Protein AF-A0AAN7SEU7-F1 (afdb_monomer_lite)

Sequence (114 aa):
MAGSETGSYHSSAPELMVSSLICKAMANHREMGKLKNMSQFDLEWLSKEYLKQNTGHTEIHDAWEKLPLSIRNDDEMKSYRLCTKHWNLPEQRVHIDGPPPQIRHCFECKKQVK

Radius of gyration: 21.48 Å; chains: 1; bounding box: 80×32×41 Å

Structure (mmCIF, N/CA/C/O backbone):
data_AF-A0AAN7SEU7-F1
#
_entry.id   AF-A0AAN7SEU7-F1
#
loop_
_atom_site.group_PDB
_atom_site.id
_atom_site.type_symbol
_atom_site.label_atom_id
_atom_site.label_alt_id
_atom_site.label_comp_id
_atom_site.label_asym_id
_atom_site.label_entity_id
_atom_site.label_seq_id
_atom_site.pdbx_PDB_ins_code
_atom_site.Cartn_x
_atom_site.Cartn_y
_atom_site.Cartn_z
_atom_site.occupancy
_atom_site.B_iso_or_equiv
_atom_site.auth_seq_id
_atom_site.auth_comp_id
_atom_site.auth_asym_id
_atom_site.auth_atom_id
_atom_site.pdbx_PDB_model_num
ATOM 1 N N . MET A 1 1 ? 61.602 23.853 -9.957 1.00 37.62 1 MET A N 1
ATOM 2 C CA . MET A 1 1 ? 60.182 24.254 -9.999 1.00 37.62 1 MET A CA 1
ATOM 3 C C . MET A 1 1 ? 59.377 22.983 -10.163 1.00 37.62 1 MET A C 1
ATOM 5 O O . MET A 1 1 ? 59.637 22.239 -11.097 1.00 37.62 1 MET A O 1
ATOM 9 N N . ALA A 1 2 ? 58.559 22.681 -9.159 1.00 44.34 2 ALA A N 1
ATOM 10 C CA . ALA A 1 2 ? 57.783 21.455 -9.043 1.00 44.34 2 ALA A CA 1
ATOM 11 C C . ALA A 1 2 ? 56.533 21.513 -9.932 1.00 44.34 2 ALA A C 1
ATOM 13 O O . ALA A 1 2 ? 55.924 22.573 -10.063 1.00 44.34 2 ALA A O 1
ATOM 14 N N . GLY A 1 3 ? 56.156 20.375 -10.501 1.00 38.12 3 GLY A N 1
ATOM 15 C CA . GLY A 1 3 ? 54.883 20.156 -11.180 1.00 38.12 3 GLY A CA 1
ATOM 16 C C . GLY A 1 3 ? 54.934 18.823 -11.926 1.00 38.12 3 GLY A C 1
ATOM 17 O O . GLY A 1 3 ? 55.969 18.490 -12.490 1.00 38.12 3 GLY A O 1
ATOM 18 N N . SER A 1 4 ? 53.924 17.969 -11.951 1.00 42.19 4 SER A N 1
ATOM 19 C CA . SER A 1 4 ? 52.633 17.930 -11.270 1.00 42.19 4 SER A CA 1
ATOM 20 C C . SER A 1 4 ? 52.201 16.464 -11.320 1.00 42.19 4 SER A C 1
ATOM 22 O O . SER A 1 4 ? 52.374 15.801 -12.344 1.00 42.19 4 SER A O 1
ATOM 24 N N . GLU A 1 5 ? 51.677 15.952 -10.215 1.00 46.00 5 GLU A N 1
ATOM 25 C CA . GLU A 1 5 ? 51.189 14.583 -10.084 1.00 46.00 5 GLU A CA 1
ATOM 26 C C . GLU A 1 5 ? 49.973 14.376 -11.000 1.00 46.00 5 GLU A C 1
ATOM 28 O O . GLU A 1 5 ? 48.942 15.030 -10.849 1.00 46.00 5 GLU A O 1
ATOM 33 N N . THR A 1 6 ? 50.085 13.469 -11.972 1.00 46.28 6 THR A N 1
ATOM 34 C CA . THR A 1 6 ? 48.936 13.000 -12.752 1.00 46.28 6 THR A CA 1
ATOM 35 C C . THR A 1 6 ? 48.285 11.851 -11.992 1.00 46.28 6 THR A C 1
ATOM 37 O O . THR A 1 6 ? 48.629 10.682 -12.144 1.00 46.28 6 THR A O 1
ATOM 40 N N . GLY A 1 7 ? 47.347 12.204 -11.113 1.00 38.47 7 GLY A N 1
ATOM 41 C CA . GLY A 1 7 ? 46.439 11.246 -10.499 1.00 38.47 7 GLY A CA 1
ATOM 42 C C . GLY A 1 7 ? 45.533 10.634 -11.565 1.00 38.47 7 GLY A C 1
ATOM 43 O O . GLY A 1 7 ? 44.548 11.246 -11.975 1.00 38.47 7 GLY A O 1
ATOM 44 N N . SER A 1 8 ? 45.868 9.425 -12.016 1.00 41.66 8 SER A N 1
ATOM 45 C CA . SER A 1 8 ? 44.957 8.549 -12.755 1.00 41.66 8 SER A CA 1
ATOM 46 C C . SER A 1 8 ? 43.777 8.195 -11.852 1.00 41.66 8 SER A C 1
ATOM 48 O O . SER A 1 8 ? 43.836 7.248 -11.068 1.00 41.66 8 SER A O 1
ATOM 50 N N . TYR A 1 9 ? 42.692 8.957 -11.963 1.00 43.03 9 TYR A N 1
ATOM 51 C CA . TYR A 1 9 ? 41.385 8.549 -11.466 1.00 43.03 9 TYR A CA 1
ATOM 52 C C . TYR A 1 9 ? 40.906 7.356 -12.302 1.00 43.03 9 TYR A C 1
ATOM 54 O O . TYR A 1 9 ? 40.259 7.506 -13.337 1.00 43.03 9 TYR A O 1
ATOM 62 N N . HIS A 1 10 ? 41.238 6.148 -11.851 1.00 46.28 10 HIS A N 1
ATOM 63 C CA . HIS A 1 10 ? 40.489 4.943 -12.191 1.00 46.28 10 HIS A CA 1
ATOM 64 C C . HIS A 1 10 ? 39.092 5.071 -11.559 1.00 46.28 10 HIS A C 1
ATOM 66 O O . HIS A 1 10 ? 38.833 4.552 -10.476 1.00 46.28 10 HIS A O 1
ATOM 72 N N . SER A 1 11 ? 38.195 5.816 -12.209 1.00 44.75 11 SER A N 1
ATOM 73 C CA . SER A 1 11 ? 36.783 5.846 -11.829 1.00 44.75 11 SER A CA 1
ATOM 74 C C . SER A 1 11 ? 36.123 4.550 -12.277 1.00 44.75 11 SER A C 1
ATOM 76 O O . SER A 1 11 ? 35.901 4.297 -13.461 1.00 44.75 11 SER A O 1
ATOM 78 N N . SER A 1 12 ? 35.856 3.716 -11.285 1.00 46.00 12 SER A N 1
ATOM 79 C CA . SER A 1 12 ? 35.167 2.438 -11.338 1.00 46.00 12 SER A CA 1
ATOM 80 C C . SER A 1 12 ? 33.893 2.492 -12.196 1.00 46.00 12 SER A C 1
ATOM 82 O O . SER A 1 12 ? 32.886 3.090 -11.822 1.00 46.00 12 SER A O 1
ATOM 84 N N . ALA A 1 13 ? 33.910 1.760 -13.314 1.00 46.94 13 ALA A N 1
ATOM 85 C CA . ALA A 1 13 ? 32.765 1.475 -14.184 1.00 46.94 13 ALA A CA 1
ATOM 86 C C . ALA A 1 13 ? 31.417 1.111 -13.494 1.00 46.94 13 ALA A C 1
ATOM 88 O O . ALA A 1 13 ? 30.379 1.440 -14.077 1.00 46.94 13 ALA A O 1
ATOM 89 N N . PRO A 1 14 ? 31.345 0.486 -12.295 1.00 45.28 14 PRO A N 1
ATOM 90 C CA . PRO A 1 14 ? 30.058 0.218 -11.639 1.00 45.28 14 PRO A CA 1
ATOM 91 C C . PRO A 1 14 ? 29.232 1.465 -11.281 1.00 45.28 14 PRO A C 1
ATOM 93 O O . PRO A 1 14 ? 28.007 1.406 -11.375 1.00 45.28 14 PRO A O 1
ATOM 96 N N . GLU A 1 15 ? 29.844 2.602 -10.933 1.00 37.59 15 GLU A N 1
ATOM 97 C CA . GLU A 1 15 ? 29.076 3.796 -10.529 1.00 37.59 15 GLU A CA 1
ATOM 98 C C . GLU A 1 15 ? 28.322 4.441 -11.701 1.00 37.59 15 GLU A C 1
ATOM 100 O O . GLU A 1 15 ? 27.195 4.917 -11.550 1.00 37.59 15 GLU A O 1
ATOM 105 N N . LEU A 1 16 ? 28.898 4.380 -12.905 1.00 40.78 16 LEU A N 1
ATOM 106 C CA . LEU A 1 16 ? 28.268 4.898 -14.121 1.00 40.78 16 LEU A CA 1
ATOM 107 C C . LEU A 1 16 ? 27.098 4.014 -14.588 1.00 40.78 16 LEU A C 1
ATOM 109 O O . LEU A 1 16 ? 26.098 4.534 -15.087 1.00 40.78 16 LEU A O 1
ATOM 113 N N . MET A 1 17 ? 27.173 2.692 -14.382 1.00 44.06 17 MET A N 1
ATOM 114 C CA . MET A 1 17 ? 26.060 1.776 -14.674 1.00 44.06 17 MET A CA 1
ATOM 115 C C . MET A 1 17 ? 24.893 1.941 -13.695 1.00 44.06 17 MET A C 1
ATOM 117 O O . MET A 1 17 ? 23.740 1.974 -14.129 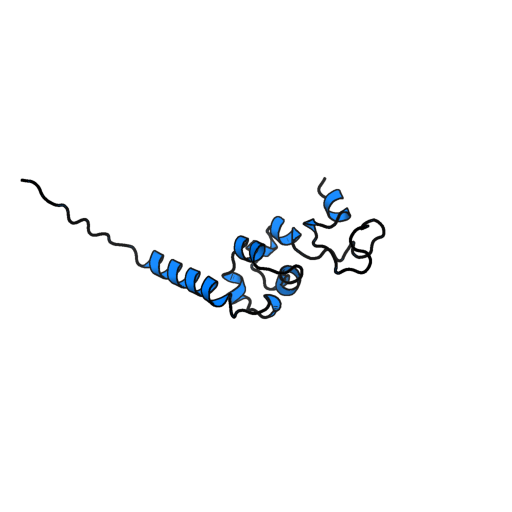1.00 44.06 17 MET A O 1
ATOM 121 N N . VAL A 1 18 ? 25.174 2.106 -12.399 1.00 51.53 18 VAL A N 1
ATOM 122 C CA . VAL A 1 18 ? 24.147 2.377 -11.378 1.00 51.53 18 VAL A CA 1
ATOM 123 C C . VAL A 1 18 ? 23.467 3.723 -11.650 1.00 51.53 18 VAL A C 1
ATOM 125 O O . VAL A 1 18 ? 22.240 3.800 -11.650 1.00 51.53 18 VAL A O 1
ATOM 128 N N . SER A 1 19 ? 24.237 4.755 -12.005 1.00 52.22 19 SER A N 1
ATOM 129 C CA . SER A 1 19 ? 23.697 6.064 -12.393 1.00 52.22 19 SER A CA 1
ATOM 130 C C . SER A 1 19 ? 22.817 5.992 -13.651 1.00 52.22 19 SER A C 1
ATOM 132 O O . SER A 1 19 ? 21.735 6.575 -13.681 1.00 52.22 19 SER A O 1
ATOM 134 N N . SER A 1 20 ? 23.200 5.203 -14.664 1.00 52.09 20 SER A N 1
ATOM 135 C CA . SER A 1 20 ? 22.399 4.993 -15.883 1.00 52.09 20 SER A CA 1
ATOM 136 C C . SER A 1 20 ? 21.083 4.243 -15.628 1.00 52.09 20 SER A C 1
ATOM 138 O O . SER A 1 20 ? 20.056 4.590 -16.217 1.00 52.09 20 SER A O 1
ATOM 140 N N . LEU A 1 21 ? 21.081 3.249 -14.733 1.00 54.00 21 LEU A N 1
ATOM 141 C CA . LEU A 1 21 ? 19.879 2.500 -14.345 1.00 54.00 21 LEU A CA 1
ATOM 142 C C . LEU A 1 21 ? 18.928 3.346 -13.488 1.00 54.00 21 LEU A C 1
ATOM 144 O O . LEU A 1 21 ? 17.725 3.363 -13.750 1.00 54.00 21 LEU A O 1
ATOM 148 N N . ILE A 1 22 ? 19.465 4.120 -12.540 1.00 54.88 22 ILE A N 1
ATOM 149 C CA . ILE A 1 22 ? 18.697 5.085 -11.739 1.00 54.88 22 ILE A CA 1
ATOM 150 C C . ILE A 1 22 ? 18.102 6.173 -12.645 1.00 54.88 22 ILE A C 1
ATOM 152 O O . ILE A 1 22 ? 16.922 6.505 -12.530 1.00 54.88 22 ILE A O 1
ATOM 156 N N . CYS A 1 23 ? 18.875 6.679 -13.609 1.00 49.84 23 CYS A N 1
ATOM 157 C CA . CYS A 1 23 ? 18.392 7.659 -14.580 1.00 49.84 23 CYS A CA 1
ATOM 158 C C . CYS A 1 23 ? 17.327 7.079 -15.526 1.00 49.84 23 CYS A C 1
ATOM 160 O O . CYS A 1 23 ? 16.390 7.796 -15.863 1.00 49.84 23 CYS A O 1
ATOM 162 N N . LYS A 1 24 ? 17.398 5.797 -15.915 1.00 51.56 24 LYS A N 1
ATOM 163 C CA . LYS A 1 24 ? 16.336 5.123 -16.692 1.00 51.56 24 LYS A CA 1
ATOM 164 C C . LYS A 1 24 ? 15.049 4.932 -15.886 1.00 51.56 24 LYS A C 1
ATOM 166 O O . LYS A 1 24 ? 13.972 5.183 -16.422 1.00 51.56 24 LYS A O 1
ATOM 171 N N . ALA A 1 25 ? 15.147 4.562 -14.608 1.00 51.03 25 ALA A N 1
ATOM 172 C CA . ALA A 1 25 ? 13.990 4.451 -13.717 1.00 51.03 25 ALA A CA 1
ATOM 173 C C . ALA A 1 25 ? 13.285 5.808 -13.514 1.00 51.03 25 ALA A C 1
ATOM 175 O O . ALA A 1 25 ? 12.057 5.871 -13.535 1.00 51.03 25 ALA A O 1
ATOM 176 N N . MET A 1 26 ? 14.047 6.906 -13.399 1.00 53.31 26 MET A N 1
ATOM 177 C CA . MET A 1 26 ? 13.487 8.262 -13.292 1.00 53.31 26 MET A CA 1
ATOM 178 C C . MET A 1 26 ? 12.970 8.819 -14.631 1.00 53.31 26 MET A C 1
ATOM 180 O O . MET A 1 26 ? 11.921 9.460 -14.656 1.00 53.31 26 MET A O 1
ATOM 184 N N . ALA A 1 27 ? 13.655 8.557 -15.751 1.00 48.50 27 ALA A N 1
ATOM 185 C CA . ALA A 1 27 ? 13.247 9.018 -17.083 1.00 48.50 27 ALA A CA 1
ATOM 186 C C . ALA A 1 27 ? 11.969 8.327 -17.592 1.00 48.50 27 ALA A C 1
ATOM 188 O O . ALA A 1 27 ? 11.180 8.956 -18.296 1.00 48.50 27 ALA A O 1
ATOM 189 N N . ASN A 1 28 ? 11.714 7.080 -17.184 1.00 51.66 28 ASN A N 1
ATOM 190 C CA . ASN A 1 28 ? 10.479 6.377 -17.530 1.00 51.66 28 ASN A CA 1
ATOM 191 C C . ASN A 1 28 ? 9.233 6.963 -16.834 1.00 51.66 28 ASN A C 1
ATOM 193 O O . ASN A 1 28 ? 8.129 6.780 -17.341 1.00 51.66 28 ASN A O 1
ATOM 197 N N . HIS A 1 29 ? 9.354 7.700 -15.717 1.00 52.38 29 HIS A N 1
ATOM 198 C CA . HIS A 1 29 ? 8.204 8.164 -14.917 1.00 52.38 29 HIS A CA 1
ATOM 199 C C . HIS A 1 29 ? 7.175 8.971 -15.726 1.00 52.38 29 HIS A C 1
ATOM 201 O O . HIS A 1 29 ? 5.971 8.833 -15.501 1.00 52.38 29 HIS A O 1
ATOM 207 N N . ARG A 1 30 ? 7.597 9.799 -16.689 1.00 49.34 30 ARG A N 1
ATOM 208 C CA . ARG A 1 30 ? 6.639 10.592 -17.481 1.00 49.34 30 ARG A CA 1
ATOM 209 C C . ARG A 1 30 ? 5.745 9.720 -18.380 1.00 49.34 30 ARG A C 1
ATOM 211 O O . ARG A 1 30 ? 4.693 10.194 -18.797 1.00 49.34 30 ARG A O 1
ATOM 218 N N . GLU A 1 31 ? 6.125 8.458 -18.607 1.00 50.91 31 GLU A N 1
ATOM 219 C CA . GLU A 1 31 ? 5.429 7.496 -19.472 1.00 50.91 31 GLU A CA 1
ATOM 220 C C . GLU A 1 31 ? 4.920 6.222 -18.753 1.00 50.91 31 GLU A C 1
ATOM 222 O O . GLU A 1 31 ? 4.139 5.480 -19.341 1.00 50.91 31 GLU A O 1
ATOM 227 N N . MET A 1 32 ? 5.278 5.952 -17.483 1.00 54.06 32 MET A N 1
ATOM 228 C CA . MET A 1 32 ? 4.990 4.649 -16.826 1.00 54.06 32 MET A CA 1
ATOM 229 C C . MET A 1 32 ? 3.518 4.375 -16.469 1.00 54.06 32 MET A C 1
ATOM 231 O O . MET A 1 32 ? 3.183 3.270 -16.041 1.0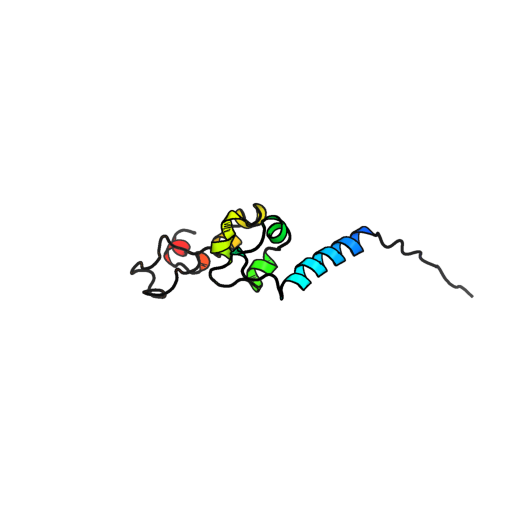0 54.06 32 MET A O 1
ATOM 235 N N . GLY A 1 33 ? 2.614 5.338 -16.655 1.00 62.25 33 GLY A N 1
ATOM 236 C CA . GLY A 1 33 ? 1.200 5.160 -16.322 1.00 62.25 33 GLY A CA 1
ATOM 237 C C . GLY A 1 33 ? 0.961 4.846 -14.834 1.00 62.25 33 GLY A C 1
ATOM 238 O O . GLY A 1 33 ? 1.808 5.076 -13.978 1.00 62.25 33 GLY A O 1
ATOM 239 N N . LYS A 1 34 ? -0.237 4.347 -14.502 1.00 77.69 34 LYS A N 1
ATOM 240 C CA . LYS A 1 34 ? -0.606 3.998 -13.116 1.00 77.69 34 LYS A CA 1
ATOM 241 C C . LYS A 1 34 ? 0.214 2.798 -12.630 1.00 77.69 34 LYS A C 1
ATOM 243 O O . LYS A 1 34 ? 0.272 1.803 -13.353 1.00 77.69 34 LYS A O 1
ATOM 248 N N . LEU A 1 35 ? 0.705 2.810 -11.381 1.00 83.44 35 LEU A N 1
ATOM 249 C CA . LEU A 1 35 ? 1.479 1.698 -10.778 1.00 83.44 35 LEU A CA 1
ATOM 250 C C . LEU A 1 35 ? 0.851 0.312 -11.000 1.00 83.44 35 LEU A C 1
ATOM 252 O O . LEU A 1 35 ? 1.534 -0.687 -11.227 1.00 83.44 35 LEU A O 1
ATOM 256 N N . LYS A 1 36 ? -0.482 0.243 -10.965 1.00 83.62 36 LYS A N 1
ATOM 257 C CA . LYS A 1 36 ? -1.238 -0.996 -11.171 1.00 83.62 36 LYS A CA 1
ATOM 258 C C . LYS A 1 36 ? -1.024 -1.644 -12.543 1.00 83.62 36 LYS A C 1
ATOM 260 O O . LYS A 1 36 ? -1.276 -2.836 -12.668 1.00 83.62 36 LYS A O 1
ATOM 265 N N . ASN A 1 37 ? -0.525 -0.917 -13.537 1.00 84.56 37 ASN A N 1
ATOM 266 C CA . ASN A 1 37 ? -0.239 -1.438 -14.874 1.00 84.56 37 ASN A CA 1
ATOM 267 C C . ASN A 1 37 ? 1.227 -1.869 -15.048 1.00 84.56 37 ASN A C 1
ATOM 269 O O . ASN A 1 37 ? 1.550 -2.495 -16.050 1.00 84.56 37 ASN A O 1
ATOM 273 N N . MET A 1 38 ? 2.101 -1.570 -14.083 1.00 83.25 38 MET A N 1
ATOM 274 C CA . MET A 1 38 ? 3.525 -1.905 -14.162 1.00 83.25 38 MET A CA 1
ATOM 275 C C . MET A 1 38 ? 3.784 -3.387 -13.875 1.00 83.25 38 MET A C 1
ATOM 277 O O . MET A 1 38 ? 3.036 -4.028 -13.120 1.00 83.25 38 MET A O 1
ATOM 281 N N . SER A 1 39 ? 4.855 -3.928 -14.457 1.00 85.56 39 SER A N 1
ATOM 282 C CA . SER A 1 39 ? 5.324 -5.276 -14.137 1.00 85.56 39 SER A CA 1
ATOM 283 C C . SER A 1 39 ? 5.942 -5.321 -12.734 1.00 85.56 39 SER A C 1
ATOM 285 O O . SER A 1 39 ? 6.345 -4.297 -12.185 1.00 85.56 39 SER A O 1
ATOM 287 N N . GLN A 1 40 ? 6.034 -6.514 -12.140 1.00 84.94 40 GLN A N 1
ATOM 288 C CA . GLN A 1 40 ? 6.722 -6.680 -10.854 1.00 84.94 40 GLN A CA 1
ATOM 289 C C . GLN A 1 40 ? 8.205 -6.284 -10.946 1.00 84.94 40 GLN A C 1
ATOM 291 O O . GLN A 1 40 ? 8.727 -5.686 -10.013 1.00 84.94 40 GLN A O 1
ATOM 296 N N . PHE A 1 41 ? 8.849 -6.565 -12.084 1.00 83.19 41 PHE A N 1
ATOM 297 C CA . PHE A 1 41 ? 10.240 -6.193 -12.337 1.00 83.19 41 PHE A CA 1
ATOM 298 C C . PHE A 1 41 ? 10.435 -4.673 -12.304 1.00 83.19 41 PHE A C 1
ATOM 300 O O . PHE A 1 41 ? 11.349 -4.189 -11.650 1.00 83.19 41 PHE A O 1
ATOM 307 N N . ASP A 1 42 ? 9.546 -3.903 -12.937 1.00 82.50 42 ASP A N 1
ATOM 308 C CA . ASP A 1 42 ? 9.650 -2.438 -12.926 1.00 82.50 42 ASP A CA 1
ATOM 309 C C . ASP A 1 42 ? 9.393 -1.857 -11.529 1.00 82.50 42 ASP A C 1
ATOM 311 O O . ASP A 1 42 ? 10.046 -0.898 -11.118 1.00 82.50 42 ASP A O 1
ATOM 315 N N . LEU A 1 43 ? 8.462 -2.455 -10.776 1.00 84.31 43 LEU A N 1
ATOM 316 C CA . LEU A 1 43 ? 8.168 -2.061 -9.395 1.00 84.31 43 LEU A CA 1
ATOM 317 C C . LEU A 1 43 ? 9.327 -2.365 -8.433 1.00 84.31 43 LEU A C 1
ATOM 319 O O . LEU A 1 43 ? 9.441 -1.695 -7.409 1.00 84.31 43 LEU A O 1
ATOM 323 N N . GLU A 1 44 ? 10.191 -3.331 -8.755 1.00 86.00 44 GLU A N 1
ATOM 324 C CA . GLU A 1 44 ? 11.392 -3.668 -7.977 1.00 86.00 44 GLU A CA 1
ATOM 325 C C . GLU A 1 44 ? 12.426 -2.547 -7.950 1.00 86.00 44 GLU A C 1
ATOM 327 O O . GLU A 1 44 ? 13.106 -2.351 -6.943 1.00 86.00 44 GLU A O 1
ATOM 332 N N . TRP A 1 45 ? 12.477 -1.748 -9.012 1.00 81.62 45 TRP A N 1
ATOM 333 C CA . TRP A 1 45 ? 13.381 -0.607 -9.111 1.00 81.62 45 TRP A CA 1
ATOM 334 C C . TRP A 1 45 ? 12.845 0.661 -8.438 1.00 81.62 45 TRP A C 1
ATOM 336 O O . TRP A 1 45 ? 13.576 1.647 -8.322 1.00 81.62 45 TRP A O 1
ATOM 346 N N . LEU A 1 46 ? 11.587 0.666 -7.982 1.00 81.75 46 LEU A N 1
ATOM 347 C CA . LEU A 1 46 ? 11.000 1.830 -7.324 1.00 81.75 46 LEU A CA 1
ATOM 348 C C . LEU A 1 46 ? 11.406 1.903 -5.853 1.00 81.75 46 LEU A C 1
ATOM 350 O O . LEU A 1 46 ? 11.207 0.976 -5.068 1.00 81.75 46 LEU A O 1
ATOM 354 N N . SER A 1 47 ? 11.922 3.064 -5.454 1.00 84.06 47 SER A N 1
ATOM 355 C CA . SER A 1 47 ? 12.243 3.329 -4.056 1.00 84.06 47 SER A CA 1
ATOM 356 C C . SER A 1 47 ? 10.996 3.689 -3.244 1.00 84.06 47 SER A C 1
ATOM 358 O O . SER A 1 47 ? 10.003 4.210 -3.758 1.00 84.06 47 SER A O 1
ATOM 360 N N . LYS A 1 48 ? 11.073 3.482 -1.927 1.00 86.56 48 LYS A N 1
ATOM 361 C CA . LYS A 1 48 ? 10.057 3.945 -0.971 1.00 86.56 48 LYS A CA 1
ATOM 362 C C . LYS A 1 48 ? 9.774 5.444 -1.112 1.00 86.56 48 LYS A C 1
ATOM 364 O O . LYS A 1 48 ? 8.618 5.849 -1.167 1.00 86.56 48 LYS A O 1
ATOM 369 N N . GLU A 1 49 ? 10.822 6.262 -1.198 1.00 84.56 49 GLU A N 1
ATOM 370 C CA . GLU A 1 49 ? 10.687 7.718 -1.312 1.00 84.56 49 GLU A CA 1
ATOM 371 C C . GLU A 1 49 ? 10.009 8.128 -2.620 1.00 84.56 49 GLU A C 1
ATOM 373 O O . GLU A 1 49 ? 9.140 8.999 -2.615 1.00 84.56 49 GLU A O 1
ATOM 378 N N . TYR A 1 50 ? 10.320 7.434 -3.718 1.00 83.69 50 TYR A N 1
ATOM 379 C CA . TYR A 1 50 ? 9.622 7.624 -4.983 1.00 83.69 50 TYR A CA 1
ATOM 380 C C . TYR A 1 50 ? 8.129 7.331 -4.838 1.00 83.69 50 TYR A C 1
ATOM 382 O O . TYR A 1 50 ? 7.305 8.164 -5.216 1.00 83.69 50 TYR A O 1
ATOM 390 N N . LEU A 1 51 ? 7.779 6.177 -4.256 1.00 86.25 51 LEU A N 1
ATOM 391 C CA . LEU A 1 51 ? 6.385 5.785 -4.058 1.00 86.25 51 LEU A CA 1
ATOM 392 C C . LEU A 1 51 ? 5.649 6.821 -3.199 1.00 86.25 51 LEU A C 1
ATOM 394 O O . LEU A 1 51 ? 4.524 7.193 -3.509 1.00 86.25 51 LEU A O 1
ATOM 398 N N . LYS A 1 52 ? 6.286 7.364 -2.164 1.00 85.06 52 LYS A N 1
ATOM 399 C CA . LYS A 1 52 ? 5.680 8.386 -1.299 1.00 85.06 52 LYS A CA 1
ATOM 400 C C . LYS A 1 52 ? 5.403 9.705 -2.019 1.00 85.06 52 LYS A C 1
ATOM 402 O O . LYS A 1 52 ? 4.370 10.319 -1.769 1.00 85.06 52 LYS A O 1
ATOM 407 N N . GLN A 1 53 ? 6.329 10.154 -2.862 1.00 82.62 53 GLN A N 1
ATOM 408 C CA . GLN A 1 53 ? 6.258 11.474 -3.493 1.00 82.62 53 GLN A CA 1
ATOM 409 C C . GLN A 1 53 ? 5.396 11.491 -4.756 1.00 82.62 53 GLN A C 1
ATOM 411 O O . GLN A 1 53 ? 4.838 12.532 -5.092 1.00 82.62 53 GLN A O 1
ATOM 416 N N . ASN A 1 54 ? 5.281 10.353 -5.444 1.00 77.12 54 ASN A N 1
ATOM 417 C CA . ASN A 1 54 ? 4.756 10.320 -6.807 1.00 77.12 54 ASN A CA 1
ATOM 418 C C . ASN A 1 54 ? 3.487 9.488 -6.992 1.00 77.12 54 ASN A C 1
ATOM 420 O O . ASN A 1 54 ? 2.987 9.395 -8.110 1.00 77.12 54 ASN A O 1
ATOM 424 N N . THR A 1 55 ? 2.966 8.872 -5.931 1.00 77.88 55 THR A N 1
ATOM 425 C CA . THR A 1 55 ? 1.786 8.013 -6.053 1.00 77.88 55 THR A CA 1
ATOM 426 C C . THR A 1 55 ? 0.522 8.697 -5.564 1.00 77.88 55 THR A C 1
ATOM 428 O O . THR A 1 55 ? 0.488 9.367 -4.529 1.00 77.88 55 THR A O 1
ATOM 431 N N . GLY A 1 56 ? -0.546 8.512 -6.333 1.00 76.62 56 GLY A N 1
ATOM 432 C CA . GLY A 1 56 ? -1.887 8.937 -5.968 1.00 76.62 56 GLY A CA 1
ATOM 433 C C . GLY A 1 56 ? -2.466 8.114 -4.816 1.00 76.62 56 GLY A C 1
ATOM 434 O O . GLY A 1 56 ? -2.005 7.020 -4.487 1.00 76.62 56 GLY A O 1
ATOM 435 N N . HIS A 1 57 ? -3.552 8.630 -4.234 1.00 74.25 57 HIS A N 1
ATOM 436 C CA . HIS A 1 57 ? -4.208 8.089 -3.035 1.00 74.25 57 HIS A CA 1
ATOM 437 C C . HIS A 1 57 ? -4.493 6.575 -3.089 1.00 74.25 57 HIS A C 1
ATOM 439 O O . HIS A 1 57 ? -4.340 5.896 -2.073 1.00 74.25 57 HIS A O 1
ATOM 445 N N . THR A 1 58 ? -4.855 6.038 -4.260 1.00 85.06 58 THR A N 1
ATOM 446 C CA . THR A 1 58 ? -5.229 4.624 -4.439 1.00 85.06 58 THR A CA 1
ATOM 447 C C . THR A 1 58 ? -4.131 3.755 -5.059 1.00 85.06 58 THR A C 1
ATOM 449 O O . THR A 1 58 ? -4.243 2.534 -5.041 1.00 85.06 58 THR A O 1
ATOM 452 N N . GLU A 1 59 ? -3.057 4.332 -5.601 1.00 87.88 59 GLU A N 1
ATOM 453 C CA . GLU A 1 59 ? -2.135 3.592 -6.477 1.00 87.88 59 GLU A CA 1
ATOM 454 C C . GLU A 1 59 ? -1.291 2.555 -5.734 1.00 87.88 59 GLU A C 1
ATOM 456 O O . GLU A 1 59 ? -1.117 1.439 -6.223 1.00 87.88 59 GLU A O 1
ATOM 461 N N . ILE A 1 60 ? -0.816 2.891 -4.530 1.00 89.75 60 ILE A N 1
ATOM 462 C CA . ILE A 1 60 ? -0.101 1.941 -3.663 1.00 89.75 60 ILE A CA 1
ATOM 463 C C . ILE A 1 60 ? -1.011 0.768 -3.287 1.00 89.75 60 ILE A C 1
ATOM 465 O O . ILE A 1 60 ? -0.548 -0.366 -3.202 1.00 89.75 60 ILE A O 1
ATOM 469 N N . HIS A 1 61 ? -2.302 1.025 -3.060 1.00 92.00 61 HIS A N 1
ATOM 470 C CA . HIS A 1 61 ? -3.257 -0.026 -2.726 1.00 92.00 61 HIS A CA 1
ATOM 471 C C . HIS A 1 61 ? -3.502 -0.956 -3.918 1.00 92.00 61 HIS A C 1
ATOM 473 O O . HIS A 1 61 ? -3.410 -2.171 -3.757 1.00 92.00 61 HIS A O 1
ATOM 479 N N . ASP A 1 62 ? -3.729 -0.393 -5.107 1.00 90.69 62 ASP A N 1
ATOM 480 C CA . ASP A 1 62 ? -3.983 -1.160 -6.332 1.00 90.69 62 ASP A CA 1
ATOM 481 C C . ASP A 1 62 ? -2.772 -2.010 -6.756 1.00 90.69 62 ASP A C 1
ATOM 483 O O . ASP A 1 62 ? -2.929 -3.104 -7.296 1.00 90.69 62 ASP A O 1
ATOM 487 N N . ALA A 1 63 ? -1.553 -1.511 -6.533 1.00 91.44 63 ALA A N 1
ATOM 488 C CA . ALA A 1 63 ? -0.318 -2.204 -6.894 1.00 91.44 63 ALA A CA 1
ATOM 489 C C . ALA A 1 63 ? 0.252 -3.083 -5.769 1.00 91.44 63 ALA A C 1
ATOM 491 O O . ALA A 1 63 ? 1.268 -3.740 -5.994 1.00 91.44 63 ALA A O 1
ATOM 492 N N . TRP A 1 64 ? -0.378 -3.111 -4.585 1.00 93.06 64 TRP A N 1
ATOM 493 C CA . TRP A 1 64 ? 0.221 -3.623 -3.348 1.00 93.06 64 TRP A CA 1
ATOM 494 C C . TRP A 1 64 ? 0.853 -5.008 -3.502 1.00 93.06 64 TRP A C 1
ATOM 496 O O . TRP A 1 64 ? 2.018 -5.181 -3.165 1.00 93.06 64 TRP A O 1
ATOM 506 N N . GLU A 1 65 ? 0.132 -5.972 -4.077 1.00 93.12 65 GLU A N 1
ATOM 507 C CA . GLU A 1 65 ? 0.606 -7.359 -4.222 1.00 93.12 65 GLU A CA 1
ATOM 508 C C . GLU A 1 65 ? 1.824 -7.516 -5.138 1.00 93.12 65 GLU A C 1
ATOM 510 O O . GLU A 1 65 ? 2.565 -8.490 -5.015 1.00 93.12 65 GLU A O 1
ATOM 515 N N . LYS A 1 66 ? 2.05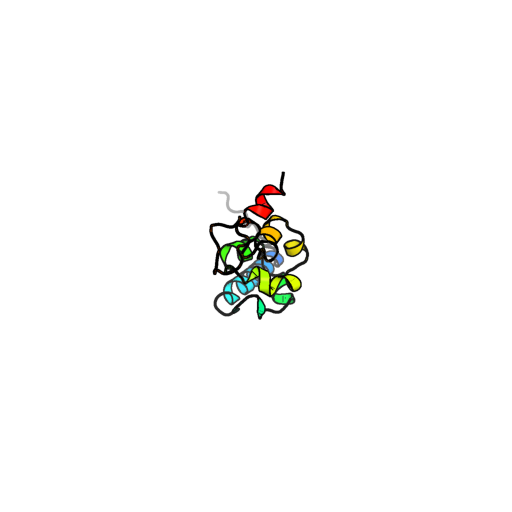2 -6.549 -6.030 1.00 91.94 66 LYS A N 1
ATOM 516 C CA . LYS A 1 66 ? 3.190 -6.536 -6.952 1.00 91.94 66 LYS A CA 1
ATOM 517 C C . LYS A 1 66 ? 4.371 -5.730 -6.422 1.00 91.94 66 LYS A C 1
ATOM 519 O O . LYS A 1 66 ? 5.438 -5.765 -7.029 1.00 91.94 66 LYS A O 1
ATOM 524 N N . LEU A 1 67 ? 4.191 -4.992 -5.324 1.00 91.25 67 LEU A N 1
ATOM 525 C CA . LEU A 1 67 ? 5.279 -4.238 -4.722 1.00 91.25 67 LEU A CA 1
ATOM 526 C C . LEU A 1 67 ? 6.324 -5.187 -4.114 1.00 91.25 67 LEU A C 1
ATOM 528 O O . LEU A 1 67 ? 5.977 -6.263 -3.602 1.00 91.25 67 LEU A O 1
ATOM 532 N N . PRO A 1 68 ? 7.601 -4.771 -4.106 1.00 90.50 68 PRO A N 1
ATOM 533 C CA . PRO A 1 68 ? 8.677 -5.540 -3.496 1.00 90.50 68 PRO A CA 1
ATOM 534 C C . PRO A 1 68 ? 8.380 -5.894 -2.044 1.00 90.50 68 PRO A C 1
ATOM 536 O O . PRO A 1 68 ? 7.744 -5.132 -1.310 1.00 90.50 68 PRO A O 1
ATOM 539 N N . LEU A 1 69 ? 8.875 -7.049 -1.601 1.00 91.88 69 LEU A N 1
ATOM 540 C CA . LEU A 1 69 ? 8.646 -7.520 -0.235 1.00 91.88 69 LEU A CA 1
ATOM 541 C C . LEU A 1 69 ? 9.201 -6.543 0.815 1.00 91.88 69 LEU A C 1
ATOM 543 O O . LEU A 1 69 ? 8.578 -6.347 1.854 1.00 91.88 69 LEU A O 1
ATOM 547 N N . SER A 1 70 ? 10.323 -5.882 0.518 1.00 89.88 70 SER A N 1
ATOM 548 C CA . SER A 1 70 ? 10.899 -4.820 1.353 1.00 89.88 70 SER A CA 1
ATOM 549 C C . SER A 1 70 ? 9.909 -3.678 1.603 1.00 89.88 70 SER A C 1
ATOM 551 O O . SER A 1 70 ? 9.756 -3.236 2.737 1.00 89.88 70 SER A O 1
ATOM 553 N N . ILE A 1 71 ? 9.176 -3.259 0.568 1.00 91.69 71 ILE A N 1
ATOM 554 C CA . ILE A 1 71 ? 8.132 -2.234 0.654 1.00 91.69 71 ILE A CA 1
ATOM 555 C C . ILE A 1 71 ? 6.902 -2.761 1.392 1.00 91.69 71 ILE A C 1
ATOM 557 O O . ILE A 1 71 ? 6.356 -2.071 2.248 1.00 91.69 71 ILE A O 1
ATOM 561 N N . ARG A 1 72 ? 6.462 -3.990 1.101 1.00 93.75 72 ARG A N 1
ATOM 562 C CA . ARG A 1 72 ? 5.282 -4.572 1.762 1.00 93.75 72 ARG A CA 1
ATOM 563 C C . ARG A 1 72 ? 5.482 -4.819 3.257 1.00 93.75 72 ARG A C 1
ATOM 565 O O . ARG A 1 72 ? 4.511 -4.775 4.012 1.00 93.75 72 ARG A O 1
ATOM 572 N N . ASN A 1 73 ? 6.716 -5.075 3.682 1.00 94.00 73 ASN A N 1
ATOM 573 C CA . ASN A 1 73 ? 7.056 -5.293 5.084 1.00 94.00 73 ASN A CA 1
ATOM 574 C C . ASN A 1 73 ? 7.263 -3.990 5.866 1.00 94.00 73 ASN A C 1
ATOM 576 O O . ASN A 1 73 ? 7.144 -4.022 7.089 1.00 94.00 73 ASN A O 1
ATOM 580 N N . ASP A 1 74 ? 7.503 -2.868 5.187 1.00 93.56 74 ASP A N 1
ATOM 581 C CA . ASP A 1 74 ? 7.686 -1.553 5.801 1.00 93.56 74 ASP A CA 1
ATOM 582 C C . ASP A 1 74 ? 6.360 -1.003 6.362 1.00 93.56 74 ASP A C 1
ATOM 584 O O . ASP A 1 74 ? 5.360 -0.870 5.652 1.00 93.56 74 ASP A O 1
ATOM 588 N N . ASP A 1 75 ? 6.339 -0.689 7.659 1.00 91.69 75 ASP A N 1
ATOM 589 C CA . ASP A 1 75 ? 5.120 -0.254 8.353 1.00 91.69 75 ASP A CA 1
ATOM 590 C C . ASP A 1 75 ? 4.634 1.130 7.911 1.00 91.69 75 ASP A C 1
ATOM 592 O O . ASP A 1 75 ? 3.423 1.371 7.848 1.00 91.69 75 ASP A O 1
ATOM 596 N N . GLU A 1 76 ? 5.550 2.026 7.531 1.00 92.50 76 GLU A N 1
ATOM 597 C CA . GLU A 1 76 ? 5.171 3.312 6.949 1.00 92.50 76 GLU A CA 1
ATOM 598 C C . GLU A 1 76 ? 4.445 3.069 5.624 1.00 92.50 76 GLU A C 1
ATOM 600 O O . GLU A 1 76 ? 3.369 3.622 5.412 1.00 92.50 76 GLU A O 1
ATOM 605 N N . MET A 1 77 ? 4.961 2.185 4.768 1.00 92.50 77 MET A N 1
ATOM 606 C CA . MET A 1 77 ? 4.353 1.843 3.478 1.00 92.50 77 MET A CA 1
ATOM 607 C C . MET A 1 77 ? 3.009 1.133 3.625 1.00 92.50 77 MET A C 1
ATOM 609 O O . MET A 1 77 ? 2.058 1.479 2.918 1.00 92.50 77 MET A O 1
ATOM 613 N N . LYS A 1 78 ? 2.864 0.225 4.598 1.00 93.00 78 LYS A N 1
ATOM 614 C CA . LYS A 1 78 ? 1.554 -0.363 4.944 1.00 93.00 78 LYS A CA 1
ATOM 615 C C . LYS A 1 78 ? 0.532 0.717 5.291 1.00 93.00 78 LYS A C 1
ATOM 617 O O . LYS A 1 78 ? -0.638 0.582 4.935 1.00 93.00 78 LYS A O 1
ATOM 622 N N . SER A 1 79 ? 0.963 1.804 5.931 1.00 92.38 79 SER A N 1
ATOM 623 C CA . SER A 1 79 ? 0.083 2.904 6.334 1.00 92.38 79 SER A CA 1
ATOM 624 C C . SER A 1 79 ? -0.502 3.704 5.154 1.00 92.38 79 SER A C 1
ATOM 626 O O . SER A 1 79 ? -1.547 4.341 5.314 1.00 92.38 79 SER A O 1
ATOM 628 N N . TYR A 1 80 ? 0.110 3.632 3.963 1.00 91.69 80 TYR A N 1
ATOM 629 C CA . TYR A 1 80 ? -0.413 4.242 2.731 1.00 91.69 80 TYR A CA 1
ATOM 630 C C . TYR A 1 80 ? -1.518 3.412 2.065 1.00 91.69 80 TYR A C 1
ATOM 632 O O . TYR A 1 80 ? -2.223 3.933 1.198 1.00 91.69 80 TYR A O 1
ATOM 640 N N . ARG A 1 81 ? -1.717 2.144 2.458 1.00 92.19 81 ARG A N 1
ATOM 641 C CA . ARG A 1 81 ? -2.841 1.344 1.950 1.00 92.19 81 ARG A CA 1
ATOM 642 C C . ARG A 1 81 ? -4.171 1.942 2.391 1.00 92.19 81 ARG A C 1
ATOM 644 O O . ARG A 1 81 ? -4.272 2.540 3.459 1.00 92.19 81 ARG A O 1
ATOM 651 N N . LEU A 1 82 ? -5.211 1.715 1.594 1.00 92.00 82 LEU A N 1
ATOM 652 C CA . LEU A 1 82 ? -6.575 2.086 1.950 1.00 92.00 82 LEU A CA 1
ATOM 653 C C . LEU A 1 82 ? -7.096 1.263 3.136 1.00 92.00 82 LEU A C 1
ATOM 655 O O . LEU A 1 82 ? -6.931 0.043 3.196 1.00 92.00 82 LEU A O 1
ATOM 659 N N . CYS A 1 83 ? -7.749 1.943 4.072 1.00 91.06 83 CYS A N 1
ATOM 660 C CA . CYS A 1 83 ? -8.428 1.349 5.209 1.00 91.06 83 CYS A CA 1
ATOM 661 C C . CYS A 1 83 ? -9.875 1.015 4.833 1.00 91.06 83 CYS A C 1
ATOM 663 O O . CYS A 1 83 ? -10.784 1.817 5.031 1.00 91.06 83 CYS A O 1
ATOM 665 N N . THR A 1 84 ? -10.099 -0.185 4.303 1.00 88.31 84 THR A N 1
ATOM 666 C CA . THR A 1 84 ? -11.451 -0.670 3.977 1.00 88.31 84 THR A CA 1
ATOM 667 C C . THR A 1 84 ? -12.227 -1.124 5.213 1.00 88.31 84 THR A C 1
ATOM 669 O O . THR A 1 84 ? -13.446 -1.017 5.243 1.00 88.31 84 THR A O 1
ATOM 672 N N . LYS A 1 85 ? -11.527 -1.572 6.266 1.00 88.38 85 LYS A N 1
ATOM 673 C CA . LYS A 1 85 ? -12.126 -2.079 7.515 1.00 88.38 85 LYS A CA 1
ATOM 674 C C . LYS A 1 85 ? -12.993 -1.047 8.244 1.00 88.38 85 LYS A C 1
ATOM 676 O O . LYS A 1 85 ? -13.983 -1.418 8.859 1.00 88.38 85 LYS A O 1
ATOM 681 N N . HIS A 1 86 ? -12.594 0.223 8.210 1.00 87.94 86 HIS A N 1
ATOM 682 C CA . HIS A 1 86 ? -13.287 1.306 8.915 1.00 87.94 86 HIS A CA 1
ATOM 683 C C . HIS A 1 86 ? -13.945 2.300 7.951 1.00 87.94 86 HIS A C 1
ATOM 685 O O . HIS A 1 86 ? -14.295 3.411 8.345 1.00 87.94 86 HIS A O 1
ATOM 691 N N . TRP A 1 87 ? -14.067 1.935 6.674 1.00 85.00 87 TRP A N 1
ATOM 692 C CA . TRP A 1 87 ? -14.706 2.785 5.681 1.00 85.00 87 TRP A CA 1
ATOM 693 C C . TRP A 1 87 ? -16.203 2.922 5.985 1.00 85.00 87 TRP A C 1
ATOM 695 O O . TRP A 1 87 ? -16.853 1.938 6.327 1.00 85.00 87 TRP A O 1
ATOM 705 N N . ASN A 1 88 ? -16.732 4.146 5.888 1.00 81.19 88 ASN A N 1
ATOM 706 C CA . ASN A 1 88 ? -18.123 4.496 6.206 1.00 81.19 88 ASN A CA 1
ATOM 707 C C . ASN A 1 88 ? -18.585 4.170 7.638 1.00 81.19 88 ASN A C 1
ATOM 709 O O . ASN A 1 88 ? -19.786 4.105 7.896 1.00 81.19 88 ASN A O 1
ATOM 713 N N . LEU A 1 89 ? -17.661 4.007 8.592 1.00 81.00 89 LEU A N 1
ATOM 714 C CA . LEU A 1 89 ? -18.044 3.951 10.001 1.00 81.00 89 LEU A CA 1
ATOM 715 C C . LEU A 1 89 ? -18.455 5.346 10.510 1.00 81.00 89 LEU A C 1
ATOM 717 O O . LEU A 1 89 ? -17.764 6.320 10.193 1.00 81.00 89 LEU A O 1
ATOM 721 N N . PRO A 1 90 ? -19.514 5.463 11.335 1.00 75.44 90 PRO A N 1
ATOM 722 C CA . PRO A 1 90 ? -19.965 6.740 11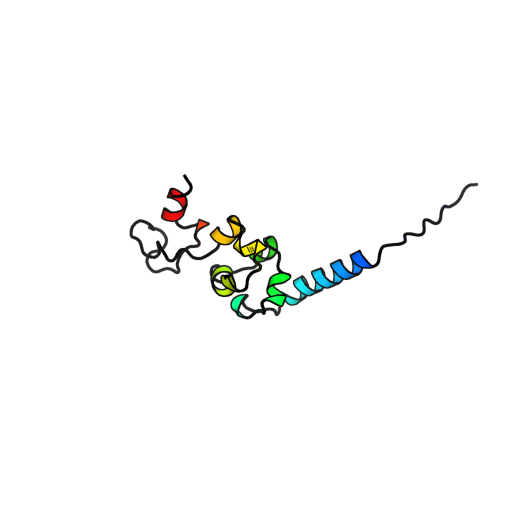.905 1.00 75.44 90 PRO A CA 1
ATOM 723 C C . PRO A 1 90 ? -18.869 7.515 12.656 1.00 75.44 90 PRO A C 1
ATOM 725 O O . PRO A 1 90 ? -18.881 8.747 12.719 1.00 75.44 90 PRO A O 1
ATOM 728 N N . GLU A 1 91 ? -17.891 6.805 13.214 1.00 75.00 91 GLU A N 1
ATOM 729 C CA . GLU A 1 91 ? -16.748 7.358 13.937 1.00 75.00 91 GLU A CA 1
ATOM 730 C C . GLU A 1 91 ? -15.714 8.019 13.003 1.00 75.00 91 GLU A C 1
ATOM 732 O O . GLU A 1 91 ? -14.925 8.857 13.449 1.00 75.00 91 GLU A O 1
ATOM 737 N N . GLN A 1 92 ? -15.723 7.703 11.701 1.00 69.19 92 GLN A N 1
ATOM 738 C CA . GLN A 1 92 ? -14.900 8.350 10.671 1.00 69.19 92 GLN A CA 1
ATOM 739 C C . GLN A 1 92 ? -15.621 9.580 10.092 1.00 69.19 92 GLN A C 1
ATOM 741 O O . GLN A 1 92 ? -15.960 9.627 8.910 1.00 69.19 92 GLN A O 1
ATOM 746 N N . ARG A 1 93 ? -15.811 10.617 10.920 1.00 62.12 93 ARG A N 1
ATOM 747 C CA . ARG A 1 93 ? -16.542 11.861 10.575 1.00 62.12 93 ARG A CA 1
ATOM 748 C C . ARG A 1 93 ? -16.086 12.582 9.293 1.00 62.12 93 ARG A C 1
ATOM 750 O O . ARG A 1 93 ? -16.791 13.463 8.823 1.00 62.12 93 ARG A O 1
ATOM 757 N N . VAL A 1 94 ? -14.908 12.257 8.760 1.00 61.56 94 VAL A N 1
ATOM 758 C CA . VAL A 1 94 ? -14.254 12.987 7.659 1.00 61.56 94 VAL A CA 1
ATOM 759 C C . VAL A 1 94 ? -14.490 12.334 6.283 1.00 61.56 94 VAL A C 1
ATOM 761 O O . VAL A 1 94 ? -14.136 12.929 5.271 1.00 61.56 94 VAL A O 1
ATOM 764 N N . HIS A 1 95 ? -15.078 11.129 6.210 1.00 62.72 95 HIS A N 1
ATOM 765 C CA . HIS A 1 95 ? -15.087 10.328 4.969 1.00 62.72 95 HIS A CA 1
ATOM 766 C C . HIS A 1 95 ? -16.415 9.641 4.619 1.00 62.72 95 HIS A C 1
ATOM 768 O O . HIS A 1 95 ? -16.410 8.711 3.815 1.00 62.72 95 HIS A O 1
ATOM 774 N N . ILE A 1 96 ? -17.540 10.080 5.190 1.00 66.19 96 ILE A N 1
ATOM 775 C CA . ILE A 1 96 ? -18.861 9.586 4.771 1.00 66.19 96 ILE A CA 1
ATOM 776 C C . ILE A 1 96 ? -19.042 9.932 3.280 1.00 66.19 96 ILE A C 1
ATOM 778 O O . ILE A 1 96 ? -18.811 11.074 2.887 1.00 66.19 96 ILE A O 1
ATOM 782 N N . ASP A 1 97 ? -19.361 8.927 2.460 1.00 71.50 97 ASP A N 1
ATOM 783 C CA . ASP A 1 97 ? -19.571 9.018 1.001 1.00 71.50 97 ASP A CA 1
ATOM 784 C C . ASP A 1 97 ? -18.327 9.350 0.139 1.00 71.50 97 ASP A C 1
ATOM 786 O O . ASP A 1 97 ? -18.443 9.618 -1.058 1.00 71.50 97 ASP A O 1
ATOM 790 N N . GLY A 1 98 ? -17.118 9.286 0.712 1.00 78.19 98 GLY A N 1
ATOM 791 C CA . GLY A 1 98 ? -15.843 9.436 -0.008 1.00 78.19 98 GLY A CA 1
ATOM 792 C C . GLY A 1 98 ? -15.107 8.108 -0.248 1.00 78.19 98 GLY A C 1
ATOM 793 O O . GLY A 1 98 ? -15.517 7.066 0.271 1.00 78.19 98 GLY A O 1
ATOM 794 N N . PRO A 1 99 ? -13.986 8.101 -1.000 1.00 83.62 99 PRO A N 1
ATOM 795 C CA . PRO A 1 99 ? -13.123 6.925 -1.074 1.00 83.62 99 PRO A CA 1
ATOM 796 C C . PRO A 1 99 ? -12.576 6.568 0.321 1.00 83.62 99 PRO A C 1
ATOM 798 O O . PRO A 1 99 ? -12.389 7.464 1.152 1.00 83.62 99 PRO A O 1
ATOM 801 N N . PRO A 1 100 ? -12.264 5.285 0.590 1.00 88.00 100 PRO A N 1
ATOM 802 C CA . PRO A 1 100 ? -11.667 4.891 1.859 1.00 88.00 100 PRO A CA 1
ATOM 803 C C . PRO A 1 100 ? -10.401 5.712 2.156 1.00 88.00 100 PRO A C 1
ATOM 805 O O . PRO A 1 100 ? -9.576 5.906 1.259 1.00 88.00 100 PRO A O 1
ATOM 808 N N . PRO A 1 101 ? -10.187 6.190 3.393 1.00 87.38 101 PRO A N 1
ATOM 809 C CA . PRO A 1 101 ? -8.949 6.877 3.738 1.00 87.38 101 PRO A CA 1
ATOM 810 C C . PRO A 1 101 ? -7.766 5.907 3.715 1.00 87.38 101 PRO A C 1
ATOM 812 O O . PRO A 1 101 ? -7.934 4.695 3.836 1.00 87.38 101 PRO A O 1
ATOM 815 N N . GLN A 1 102 ? -6.540 6.427 3.632 1.00 91.19 102 GLN A N 1
ATOM 816 C CA . GLN A 1 102 ? -5.358 5.603 3.919 1.00 91.19 102 GLN A CA 1
ATOM 817 C C . GLN A 1 102 ? -5.358 5.193 5.398 1.00 91.19 102 GLN A C 1
ATOM 819 O O . GLN A 1 102 ? -5.885 5.918 6.244 1.00 91.19 102 GLN A O 1
ATOM 824 N N . ILE A 1 103 ? -4.727 4.072 5.741 1.00 91.31 103 ILE A N 1
ATOM 825 C CA . ILE A 1 103 ? -4.603 3.584 7.123 1.00 91.31 103 ILE A CA 1
ATOM 826 C C . ILE A 1 103 ? -4.002 4.661 8.038 1.00 91.31 103 ILE A C 1
ATOM 828 O O . ILE A 1 103 ? -4.528 4.891 9.126 1.00 91.31 103 ILE A O 1
ATOM 832 N N . ARG A 1 104 ? -2.996 5.414 7.571 1.00 89.06 104 ARG A N 1
ATOM 833 C CA . ARG A 1 104 ? -2.408 6.558 8.300 1.00 89.06 104 ARG A CA 1
ATOM 834 C C . ARG A 1 104 ? -3.356 7.738 8.527 1.00 89.06 104 ARG A C 1
ATOM 836 O O . ARG A 1 104 ? -3.039 8.639 9.299 1.00 89.06 104 ARG A O 1
ATOM 843 N N . HIS A 1 105 ? -4.494 7.780 7.846 1.00 87.94 105 HIS A N 1
ATOM 844 C CA . HIS A 1 105 ? -5.521 8.809 8.010 1.00 87.94 105 HIS A CA 1
ATOM 845 C C . HIS A 1 105 ? -6.792 8.265 8.673 1.00 87.94 105 HIS A C 1
ATOM 847 O O . HIS A 1 105 ? -7.622 9.053 9.111 1.00 87.94 105 HIS A O 1
ATOM 853 N N . CYS A 1 106 ? -6.9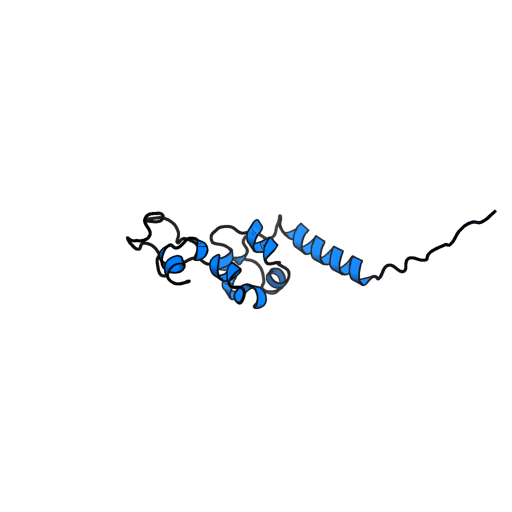13 6.947 8.838 1.00 87.94 106 CYS A N 1
ATOM 854 C CA . CYS A 1 106 ? -8.023 6.335 9.550 1.00 87.94 106 CYS A CA 1
ATOM 855 C C . CYS A 1 106 ? -7.909 6.568 11.065 1.00 87.94 106 CYS A C 1
ATOM 857 O O . CYS A 1 106 ? -6.919 6.197 11.703 1.00 87.94 106 CYS A O 1
ATOM 859 N N . PHE A 1 107 ? -8.955 7.146 11.655 1.00 85.50 107 PHE A N 1
ATOM 860 C CA . PHE A 1 107 ? -8.991 7.457 13.083 1.00 85.50 107 PHE A CA 1
ATOM 861 C C . PHE A 1 107 ? -9.048 6.197 13.963 1.00 85.50 107 PHE A C 1
ATOM 863 O O . PHE A 1 107 ? -8.357 6.141 14.978 1.00 85.50 107 PHE A O 1
ATOM 870 N N . GLU A 1 108 ? -9.767 5.147 13.549 1.00 87.69 108 GLU A N 1
ATOM 871 C CA . GLU A 1 108 ? -9.822 3.891 14.311 1.00 87.69 108 GLU A CA 1
ATOM 872 C C . GLU A 1 108 ? -8.501 3.112 14.247 1.00 87.69 108 GLU A C 1
ATOM 874 O O . GLU A 1 108 ? -8.055 2.582 15.263 1.00 87.69 108 GLU A O 1
ATOM 879 N N . CYS A 1 109 ? -7.813 3.098 13.097 1.00 88.25 109 CYS A N 1
ATOM 880 C CA . CYS A 1 109 ? -6.478 2.495 13.007 1.00 88.25 109 CYS A CA 1
ATOM 881 C C . CYS A 1 109 ? -5.479 3.214 13.915 1.00 88.25 109 CYS A C 1
ATOM 883 O O . CYS A 1 109 ? -4.717 2.560 14.617 1.00 88.25 109 CYS A O 1
ATOM 885 N N . LYS A 1 110 ? -5.516 4.550 13.962 1.00 84.69 110 LYS A N 1
ATOM 886 C CA . LYS A 1 110 ? -4.639 5.342 14.836 1.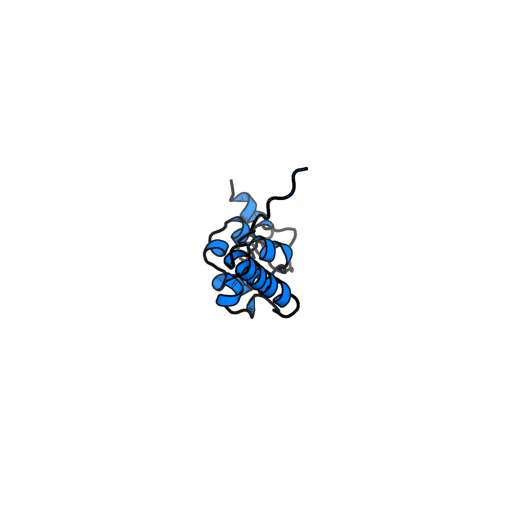00 84.69 110 LYS A CA 1
ATOM 887 C C . LYS A 1 110 ? -4.837 5.064 16.324 1.00 84.69 110 LYS A C 1
ATOM 889 O O . LYS A 1 110 ? -3.868 5.112 17.071 1.00 84.69 110 LYS A O 1
ATOM 894 N N . LYS A 1 111 ? -6.062 4.767 16.767 1.00 83.75 111 LYS A N 1
ATOM 895 C CA . LYS A 1 111 ? -6.334 4.423 18.174 1.00 83.75 111 LYS A CA 1
ATOM 896 C C . LYS A 1 111 ? -5.702 3.102 18.609 1.00 83.75 111 LYS A C 1
ATOM 898 O O . LYS A 1 111 ? -5.407 2.955 19.788 1.00 83.75 111 LYS A O 1
ATOM 903 N N . GLN A 1 112 ? -5.542 2.160 17.680 1.00 75.25 112 GLN A N 1
ATOM 904 C CA . GLN A 1 112 ? -5.043 0.808 17.956 1.00 75.25 112 GLN A CA 1
ATOM 905 C C . GLN A 1 112 ? -3.512 0.735 18.030 1.00 75.25 112 GLN A C 1
ATOM 907 O O . GLN A 1 112 ? -2.987 -0.259 18.512 1.00 75.25 112 GLN A O 1
ATOM 912 N N . VAL A 1 113 ? -2.792 1.772 17.589 1.00 65.62 113 VAL A N 1
ATOM 913 C CA . VAL A 1 113 ? -1.318 1.859 17.671 1.00 65.62 113 VAL A CA 1
ATOM 914 C C . VAL A 1 113 ? -0.879 2.397 19.049 1.00 65.62 113 VAL A C 1
ATOM 916 O O . VAL A 1 113 ? 0.036 3.207 19.146 1.00 65.62 113 VAL A O 1
ATOM 919 N N . LYS A 1 114 ? -1.579 2.008 20.120 1.00 46.53 114 LYS A N 1
ATOM 920 C CA . LYS A 1 114 ? -1.249 2.368 21.507 1.00 46.53 114 LYS A CA 1
ATOM 921 C C . LYS A 1 114 ? -0.623 1.199 22.243 1.00 46.53 114 LYS A C 1
ATOM 923 O O . LYS A 1 114 ? -1.136 0.074 22.065 1.00 46.53 114 LYS A O 1
#

pLDDT: mean 73.58, std 18.46, range [37.59, 94.0]

Foldseek 3Di:
DDDDDDPPPPPDPVVVVVVVLLVVLVVCLVPQPQLLPDALVSLASDDPVNCVPPHDQARCQSNVVSHDPVLNPDPVSQQSHFDPVCACPPVQVPHNVHGGGGCVSDPVSVVVVD

Secondary structure (DSSP, 8-state):
------------HHHHHHHHHHHHHHHGGGT---GGGS-HHHHHT--HHHHHHH--TTHHHHHGGGS-HHHHH-HHHHHTSB--TTTT-TT-TT-TTSPPPBGGG-HHHHHH--

Organism: NCBI:txid1421715